Protein AF-A0A2I0N4T6-F1 (afdb_monomer)

Secondary structure (DSSP, 8-state):
--PPPHHHHHHHHHHHTTTTS-HHHHHHHHHHHHHHHHHHIIIIITTTEEEETTEEEE-TT----HHHHHHHHHHHHHHT-------GGG-PPPP-TT------

Structure (mmCIF, N/CA/C/O backbone):
data_AF-A0A2I0N4T6-F1
#
_entry.id   AF-A0A2I0N4T6-F1
#
loop_
_atom_site.group_PDB
_atom_site.id
_atom_site.type_symbol
_atom_site.label_atom_id
_atom_site.label_alt_id
_atom_site.label_comp_id
_atom_site.label_asym_id
_atom_site.label_entity_id
_atom_site.label_seq_id
_atom_site.pdbx_PDB_ins_code
_atom_site.Cartn_x
_atom_site.Cartn_y
_atom_site.Cartn_z
_atom_site.occupancy
_atom_site.B_iso_or_equiv
_atom_site.auth_seq_id
_atom_site.auth_comp_id
_atom_site.auth_asym_id
_atom_site.auth_atom_id
_atom_site.pdbx_PDB_model_num
ATOM 1 N N . SER A 1 1 ? -10.318 17.051 -2.026 1.00 39.97 1 SER A N 1
ATOM 2 C CA . SER A 1 1 ? -9.256 16.458 -2.857 1.00 39.97 1 SER A CA 1
ATOM 3 C C . SER A 1 1 ? -9.455 14.953 -2.867 1.00 39.97 1 SER A C 1
ATOM 5 O O . SER A 1 1 ? -9.722 14.372 -1.824 1.00 39.97 1 SER A O 1
ATOM 7 N N . THR A 1 2 ? -9.427 14.321 -4.035 1.00 54.16 2 THR A N 1
ATOM 8 C CA . THR A 1 2 ? -9.541 12.863 -4.167 1.00 54.16 2 THR A CA 1
ATOM 9 C C . THR A 1 2 ? -8.214 12.233 -3.755 1.00 54.16 2 THR A C 1
ATOM 11 O O . THR A 1 2 ? -7.197 12.399 -4.426 1.00 54.16 2 THR A O 1
ATOM 14 N N . SER A 1 3 ? -8.200 11.569 -2.601 1.00 59.16 3 SER A N 1
ATOM 15 C CA . SER A 1 3 ? -7.043 10.821 -2.113 1.00 59.16 3 SER A CA 1
ATOM 16 C C . SER A 1 3 ? -6.736 9.676 -3.076 1.00 59.16 3 SER A C 1
ATOM 18 O O . SER A 1 3 ? -7.569 8.787 -3.252 1.00 59.16 3 SER A O 1
ATOM 20 N N . LYS A 1 4 ? -5.554 9.705 -3.700 1.00 70.69 4 LYS A N 1
ATOM 21 C CA . LYS A 1 4 ? -5.084 8.630 -4.579 1.00 70.69 4 LYS A CA 1
ATOM 22 C C . LYS A 1 4 ? -4.503 7.488 -3.749 1.00 70.69 4 LYS A C 1
ATOM 24 O O . LYS A 1 4 ? -3.759 7.734 -2.801 1.00 70.69 4 LYS A O 1
ATOM 29 N N . THR A 1 5 ? -4.827 6.247 -4.097 1.00 73.44 5 THR A N 1
ATOM 30 C CA . THR A 1 5 ? -4.226 5.061 -3.461 1.00 73.44 5 THR A CA 1
ATOM 31 C C . THR A 1 5 ? -2.790 4.843 -3.957 1.00 73.44 5 THR A C 1
ATOM 33 O O . THR A 1 5 ? -2.411 5.369 -5.005 1.00 73.44 5 THR A O 1
ATOM 36 N N . ALA A 1 6 ? -1.972 4.054 -3.246 1.00 72.06 6 ALA A N 1
ATOM 37 C CA . ALA A 1 6 ? -0.619 3.735 -3.727 1.00 72.06 6 ALA A CA 1
ATOM 38 C C . ALA A 1 6 ? -0.657 3.005 -5.078 1.00 72.06 6 ALA A C 1
ATOM 40 O O . ALA A 1 6 ? 0.148 3.308 -5.951 1.00 72.06 6 ALA A O 1
ATOM 41 N N . PHE A 1 7 ? -1.655 2.141 -5.290 1.00 73.25 7 PHE A N 1
ATOM 42 C CA . PHE A 1 7 ? -1.943 1.547 -6.595 1.00 73.25 7 PHE A CA 1
ATOM 43 C C . PHE A 1 7 ? -2.137 2.615 -7.684 1.00 73.25 7 PHE A C 1
ATOM 45 O O . PHE A 1 7 ? -1.478 2.564 -8.716 1.00 73.25 7 PHE A O 1
ATOM 52 N N . GLN A 1 8 ? -2.967 3.633 -7.432 1.00 75.50 8 GLN A N 1
ATOM 53 C CA . GLN A 1 8 ? -3.204 4.721 -8.388 1.00 75.50 8 GLN A CA 1
ATOM 54 C C . GLN A 1 8 ? -1.965 5.599 -8.611 1.00 75.50 8 GLN A C 1
ATOM 56 O O . GLN A 1 8 ? -1.775 6.130 -9.704 1.00 75.50 8 GLN A O 1
ATOM 61 N N . LEU A 1 9 ? -1.113 5.787 -7.600 1.00 78.00 9 LEU A N 1
ATOM 62 C CA . LEU A 1 9 ? 0.157 6.504 -7.758 1.00 78.00 9 LEU A CA 1
ATOM 63 C C . LEU A 1 9 ? 1.136 5.717 -8.635 1.00 78.00 9 LEU A C 1
ATOM 65 O O . LEU A 1 9 ? 1.738 6.295 -9.538 1.00 78.00 9 LEU A O 1
ATOM 69 N N . VAL A 1 10 ? 1.241 4.406 -8.411 1.00 79.19 10 VAL A N 1
ATOM 70 C CA . VAL A 1 10 ? 2.053 3.495 -9.230 1.00 79.19 10 VAL A CA 1
ATOM 71 C C . VAL A 1 10 ? 1.523 3.442 -10.657 1.00 79.19 10 VAL A C 1
ATOM 73 O O . VAL A 1 10 ? 2.296 3.543 -11.601 1.00 79.19 10 VAL A O 1
ATOM 76 N N . GLU A 1 11 ? 0.208 3.367 -10.835 1.00 76.81 11 GLU A N 1
ATOM 77 C CA . GLU A 1 11 ? -0.433 3.407 -12.145 1.00 76.81 11 GLU A CA 1
ATOM 78 C C . GLU A 1 11 ? -0.103 4.689 -12.915 1.00 76.81 11 GLU A C 1
ATOM 80 O O . GLU A 1 11 ? 0.412 4.599 -14.028 1.00 76.81 11 GLU A O 1
ATOM 85 N N . ASN A 1 12 ? -0.297 5.859 -12.299 1.00 79.12 12 ASN A N 1
ATOM 86 C CA . ASN A 1 12 ? 0.047 7.148 -12.909 1.00 79.12 12 ASN A CA 1
ATOM 87 C C . ASN A 1 12 ? 1.549 7.250 -13.238 1.00 79.12 12 ASN A C 1
ATOM 89 O O . ASN A 1 12 ? 1.926 7.798 -14.273 1.00 79.12 12 ASN A O 1
ATOM 93 N N . GLY A 1 13 ? 2.423 6.750 -12.358 1.00 77.31 13 GLY A N 1
ATOM 94 C CA . GLY A 1 13 ? 3.871 6.754 -12.579 1.00 77.31 13 GLY A CA 1
ATOM 95 C C . GLY A 1 13 ? 4.290 5.848 -13.737 1.00 77.31 13 GLY A C 1
ATOM 96 O O . GLY A 1 13 ? 5.081 6.247 -14.587 1.00 77.31 13 GLY A O 1
ATOM 97 N N . LEU A 1 14 ? 3.714 4.649 -13.817 1.00 79.06 14 LEU A N 1
ATOM 98 C CA . LEU A 1 14 ? 3.974 3.704 -14.899 1.00 79.06 14 LEU A CA 1
ATOM 99 C C . LEU A 1 14 ? 3.419 4.185 -16.237 1.00 79.06 14 LEU A C 1
ATOM 101 O O . LEU A 1 14 ? 4.023 3.921 -17.273 1.00 79.06 14 LEU A O 1
ATOM 105 N N . GLU A 1 15 ? 2.275 4.863 -16.249 1.00 79.25 15 GLU A N 1
ATOM 106 C CA . GLU A 1 15 ? 1.700 5.447 -17.463 1.00 79.25 15 GLU A CA 1
ATOM 107 C C . GLU A 1 15 ? 2.663 6.453 -18.110 1.00 79.25 15 GLU A C 1
ATOM 109 O O . GLU A 1 15 ? 2.914 6.371 -19.310 1.00 79.25 15 GLU A O 1
ATOM 114 N N . ARG A 1 16 ? 3.331 7.283 -17.300 1.00 77.69 16 ARG A N 1
ATOM 115 C CA . ARG A 1 16 ? 4.377 8.219 -17.759 1.00 77.69 16 ARG A CA 1
ATOM 116 C C . ARG A 1 16 ? 5.644 7.546 -18.286 1.00 77.69 16 ARG A C 1
ATOM 118 O O . ARG A 1 16 ? 6.398 8.172 -19.013 1.00 77.69 16 ARG A O 1
ATOM 125 N N . LEU A 1 17 ? 5.885 6.293 -17.910 1.00 71.25 17 LEU A N 1
ATOM 126 C CA . LEU A 1 17 ? 7.024 5.486 -18.362 1.00 71.25 17 LEU A CA 1
ATOM 127 C C . LEU A 1 17 ? 6.599 4.444 -19.410 1.00 71.25 17 LEU A C 1
ATOM 129 O O . LEU A 1 17 ? 7.296 3.452 -19.631 1.00 71.25 17 LEU A O 1
ATOM 133 N N . SER A 1 18 ? 5.421 4.621 -20.019 1.00 71.12 18 SER A N 1
ATOM 134 C CA . SER A 1 18 ? 4.836 3.645 -20.943 1.00 71.12 18 SER A CA 1
ATOM 135 C C . SER A 1 18 ? 5.673 3.359 -22.173 1.00 71.12 18 SER A C 1
ATOM 137 O O . SER A 1 18 ? 5.708 2.210 -22.604 1.00 71.12 18 SER A O 1
ATOM 139 N N . ASP A 1 19 ? 6.411 4.354 -22.638 1.00 76.06 19 ASP A N 1
ATOM 140 C CA . ASP A 1 19 ? 7.252 4.261 -23.828 1.00 76.06 19 ASP A CA 1
ATOM 141 C C . ASP A 1 19 ? 8.512 3.409 -23.587 1.00 76.06 19 ASP A C 1
ATOM 143 O O . ASP A 1 19 ? 9.166 2.966 -24.528 1.00 76.06 19 ASP A O 1
ATOM 147 N N . VAL A 1 20 ? 8.857 3.169 -22.315 1.00 74.69 20 VAL A N 1
ATOM 148 C CA . VAL A 1 20 ? 10.132 2.565 -21.893 1.00 74.69 20 VAL A CA 1
ATOM 149 C C . VAL A 1 20 ? 9.929 1.205 -21.215 1.00 74.69 20 VAL A C 1
ATOM 151 O O . VAL A 1 20 ? 10.829 0.365 -21.209 1.00 74.69 20 VAL A O 1
ATOM 154 N N . ILE A 1 21 ? 8.745 0.949 -20.650 1.00 73.06 21 ILE A N 1
ATOM 155 C CA . ILE A 1 21 ? 8.462 -0.249 -19.852 1.00 73.06 21 ILE A CA 1
ATOM 156 C C . ILE A 1 21 ? 7.427 -1.132 -20.551 1.00 73.06 21 ILE A C 1
ATOM 158 O O . ILE A 1 21 ? 6.305 -0.706 -20.826 1.00 73.06 21 ILE A O 1
ATOM 162 N N . LYS A 1 22 ? 7.778 -2.410 -20.746 1.00 80.94 22 LYS A N 1
ATOM 163 C CA . LYS A 1 22 ? 6.878 -3.436 -21.293 1.00 80.94 22 LYS A CA 1
ATOM 164 C C . LYS A 1 22 ? 5.587 -3.546 -20.475 1.00 80.94 22 LYS A C 1
ATOM 166 O O . LYS A 1 22 ? 5.615 -3.533 -19.243 1.00 80.94 22 LYS A O 1
ATOM 171 N N . LEU A 1 23 ? 4.466 -3.747 -21.169 1.00 77.56 23 LEU A N 1
ATOM 172 C CA . LEU A 1 23 ? 3.140 -3.890 -20.559 1.00 77.56 23 LEU A CA 1
ATOM 173 C C . LEU A 1 23 ? 3.098 -4.987 -19.481 1.00 77.56 23 LEU A C 1
ATOM 175 O O . LEU A 1 23 ? 2.519 -4.787 -18.419 1.00 77.56 23 LEU A O 1
ATOM 179 N N . GLU A 1 24 ? 3.772 -6.111 -19.715 1.00 78.25 24 GLU A N 1
ATOM 180 C CA . GLU A 1 24 ? 3.855 -7.233 -18.771 1.00 78.25 24 GLU A CA 1
ATOM 181 C C . GLU A 1 24 ? 4.506 -6.833 -17.439 1.00 78.25 24 GLU A C 1
ATOM 183 O O . GLU A 1 24 ? 3.984 -7.152 -16.372 1.00 78.25 24 GLU A O 1
ATOM 188 N N . ALA A 1 25 ? 5.601 -6.068 -17.490 1.00 75.00 25 ALA A N 1
ATOM 189 C CA . ALA A 1 25 ? 6.297 -5.587 -16.298 1.00 75.00 25 ALA A CA 1
ATOM 190 C C . ALA A 1 25 ? 5.438 -4.590 -15.505 1.00 75.00 25 ALA A C 1
ATOM 192 O O . ALA A 1 25 ? 5.442 -4.603 -14.274 1.00 75.00 25 ALA A O 1
ATOM 193 N N . LYS A 1 26 ? 4.640 -3.767 -16.198 1.00 74.50 26 LYS A N 1
ATOM 194 C CA . LYS A 1 26 ? 3.663 -2.883 -15.549 1.00 74.50 26 LYS A CA 1
ATOM 195 C C . LYS A 1 26 ? 2.585 -3.667 -14.817 1.00 74.50 26 LYS A C 1
ATOM 197 O O . LYS A 1 26 ? 2.280 -3.353 -13.670 1.00 74.50 26 LYS A O 1
ATOM 202 N N . THR A 1 27 ? 2.003 -4.664 -15.478 1.00 77.31 27 THR A N 1
ATOM 203 C CA . THR A 1 27 ? 0.949 -5.502 -14.897 1.00 77.31 27 THR A CA 1
ATOM 204 C C . THR A 1 27 ? 1.469 -6.261 -13.682 1.00 77.31 27 THR A C 1
ATOM 206 O O . THR A 1 27 ? 0.829 -6.231 -12.633 1.00 77.31 27 THR A O 1
ATOM 209 N N . ALA A 1 28 ? 2.660 -6.855 -13.782 1.00 78.50 28 ALA A N 1
ATOM 210 C CA . ALA A 1 28 ? 3.303 -7.543 -12.669 1.00 78.50 28 ALA A CA 1
ATOM 211 C C . ALA A 1 28 ? 3.549 -6.606 -11.473 1.00 78.50 28 ALA A C 1
ATOM 213 O O . ALA A 1 28 ? 3.210 -6.956 -10.343 1.00 78.50 28 ALA A O 1
ATOM 214 N N . LEU A 1 29 ? 4.063 -5.390 -11.706 1.00 76.38 29 LEU A N 1
ATOM 215 C CA . LEU A 1 29 ? 4.294 -4.428 -10.625 1.00 76.38 29 LEU A CA 1
ATOM 216 C C . LEU A 1 29 ? 2.981 -3.965 -9.976 1.00 76.38 29 LEU A C 1
ATOM 218 O O . LEU A 1 29 ? 2.897 -3.881 -8.752 1.00 76.38 29 LEU A O 1
ATOM 222 N N . LYS A 1 30 ? 1.937 -3.707 -10.774 1.00 77.62 30 LYS A N 1
ATOM 223 C CA . LYS A 1 30 ? 0.603 -3.361 -10.260 1.00 77.62 30 LYS A CA 1
ATOM 224 C C . LYS A 1 30 ? 0.049 -4.461 -9.352 1.00 77.62 30 LYS A C 1
ATOM 226 O O . LYS A 1 30 ? -0.384 -4.159 -8.244 1.00 77.62 30 LYS A O 1
ATOM 231 N N . GLN A 1 31 ? 0.123 -5.718 -9.789 1.00 80.19 31 GLN A N 1
ATOM 232 C CA . GLN A 1 31 ? -0.339 -6.872 -9.011 1.00 80.19 31 GLN A CA 1
ATOM 233 C C . GLN A 1 31 ? 0.456 -7.053 -7.714 1.00 80.19 31 GLN A C 1
ATOM 235 O O . GLN A 1 31 ? -0.132 -7.311 -6.666 1.00 80.19 31 GLN A O 1
ATOM 240 N N . GLN A 1 32 ? 1.779 -6.874 -7.753 1.00 81.31 32 GLN A N 1
ATOM 241 C CA . GLN A 1 32 ? 2.612 -6.936 -6.549 1.00 81.31 32 GLN A CA 1
ATOM 242 C C . GLN A 1 32 ? 2.233 -5.858 -5.534 1.00 81.31 32 GLN A C 1
ATOM 244 O O . GLN A 1 32 ? 2.105 -6.150 -4.346 1.00 81.31 32 GLN A O 1
ATOM 249 N N . VAL A 1 33 ? 2.023 -4.623 -5.995 1.00 80.75 33 VAL A N 1
ATOM 250 C CA . VAL A 1 33 ? 1.621 -3.508 -5.130 1.00 80.75 33 VAL A CA 1
ATOM 251 C C . VAL A 1 33 ? 0.234 -3.747 -4.548 1.00 80.75 33 VAL A C 1
ATOM 253 O O . VAL A 1 33 ? 0.037 -3.540 -3.354 1.00 80.75 33 VAL A O 1
ATOM 256 N N . GLU A 1 34 ? -0.718 -4.213 -5.354 1.00 81.12 34 GLU A N 1
ATOM 257 C CA . GLU A 1 34 ? -2.070 -4.5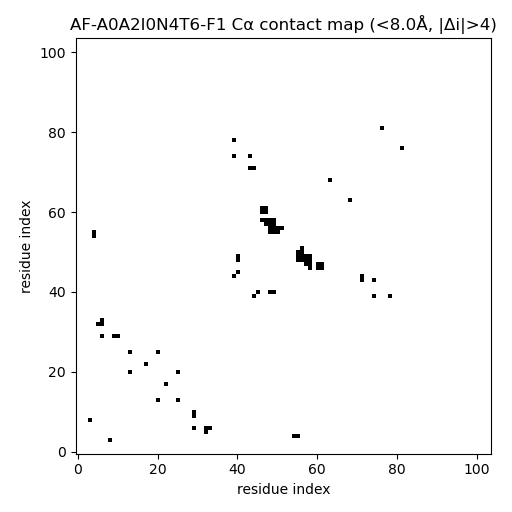31 -4.893 1.00 81.12 34 GLU A CA 1
ATOM 258 C C . GLU A 1 34 ? -2.059 -5.636 -3.829 1.00 81.12 34 GLU A C 1
ATOM 260 O O . GLU A 1 34 ? -2.639 -5.461 -2.756 1.00 81.12 34 GLU A O 1
ATOM 265 N N . TYR A 1 35 ? -1.320 -6.721 -4.072 1.00 82.62 35 TYR A N 1
ATOM 266 C CA . TYR A 1 35 ? -1.161 -7.817 -3.118 1.00 82.62 35 TYR A CA 1
ATOM 267 C C . TYR A 1 35 ? -0.510 -7.350 -1.809 1.00 82.62 35 TYR A C 1
ATOM 269 O O . TYR A 1 35 ? -1.042 -7.590 -0.725 1.00 82.62 35 TYR A O 1
ATOM 277 N N . ALA A 1 36 ? 0.612 -6.630 -1.899 1.00 81.12 36 ALA A N 1
ATOM 278 C CA . ALA A 1 36 ? 1.330 -6.132 -0.729 1.00 81.12 36 ALA A CA 1
ATOM 279 C C . ALA A 1 36 ? 0.485 -5.142 0.087 1.00 81.12 36 ALA A C 1
ATOM 281 O O . ALA A 1 36 ? 0.560 -5.123 1.315 1.00 81.12 36 ALA A O 1
ATOM 282 N N . MET A 1 37 ? -0.318 -4.311 -0.580 1.00 81.81 37 MET A N 1
ATOM 283 C CA . MET A 1 37 ? -1.213 -3.359 0.075 1.00 81.81 37 MET A CA 1
ATOM 284 C C . MET A 1 37 ? -2.396 -4.070 0.745 1.00 81.81 37 MET A C 1
ATOM 286 O O . MET A 1 37 ? -2.781 -3.708 1.857 1.00 81.81 37 MET A O 1
ATOM 290 N N . GLY A 1 38 ? -2.925 -5.121 0.111 1.00 81.81 38 GLY A N 1
ATOM 291 C CA . GLY A 1 38 ? -3.940 -5.994 0.695 1.00 81.81 38 GLY A CA 1
ATOM 292 C C . GLY A 1 38 ? -3.452 -6.691 1.967 1.00 81.81 38 GLY A C 1
ATOM 293 O O . GLY A 1 38 ? -4.166 -6.692 2.972 1.00 81.81 38 GLY A O 1
ATOM 294 N N . ASP A 1 39 ? -2.224 -7.215 1.962 1.00 84.75 39 ASP A N 1
ATOM 295 C CA . ASP A 1 39 ? -1.618 -7.861 3.133 1.00 84.75 39 ASP A CA 1
ATOM 296 C C . ASP A 1 39 ? -1.417 -6.877 4.296 1.00 84.75 39 ASP A C 1
ATOM 298 O O . ASP A 1 39 ? -1.830 -7.150 5.428 1.00 84.75 39 ASP A O 1
ATOM 302 N N . LEU A 1 40 ? -0.890 -5.680 4.002 1.00 85.19 40 LEU A N 1
ATOM 303 C CA . LEU A 1 40 ? -0.720 -4.615 4.991 1.00 85.19 40 LEU A CA 1
ATOM 304 C C . LEU A 1 40 ? -2.038 -4.285 5.699 1.00 85.19 40 LEU A C 1
ATOM 306 O O . LEU A 1 40 ? -2.097 -4.139 6.923 1.00 85.19 40 LEU A O 1
ATOM 310 N N . ILE A 1 41 ? -3.106 -4.156 4.918 1.00 84.38 41 ILE A 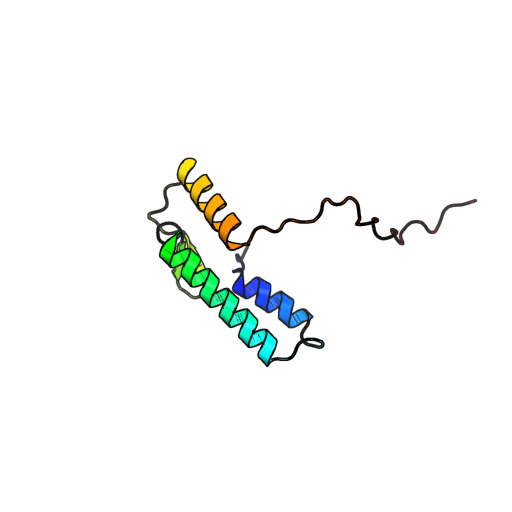N 1
ATOM 311 C CA . ILE A 1 41 ? -4.400 -3.739 5.438 1.00 84.38 41 ILE A CA 1
ATOM 312 C C . ILE A 1 41 ? -5.046 -4.865 6.221 1.00 84.38 41 ILE A C 1
ATOM 314 O O . ILE A 1 41 ? -5.471 -4.639 7.349 1.00 84.38 41 ILE A O 1
ATOM 318 N N . LYS A 1 42 ? -5.052 -6.085 5.687 1.00 84.38 42 LYS A N 1
ATOM 319 C CA . LYS A 1 42 ? -5.650 -7.236 6.362 1.00 84.38 42 LYS A CA 1
ATOM 320 C C . LYS A 1 42 ? -4.983 -7.532 7.707 1.00 84.38 42 LYS A C 1
ATOM 322 O O . LYS A 1 42 ? -5.690 -7.770 8.685 1.00 84.38 42 LYS A O 1
ATOM 327 N N . ASN A 1 43 ? -3.651 -7.498 7.761 1.00 83.38 43 ASN A N 1
ATOM 328 C CA . ASN A 1 43 ? -2.900 -7.940 8.937 1.00 83.38 43 ASN A CA 1
ATOM 329 C C . ASN A 1 43 ? -2.664 -6.829 9.965 1.00 83.38 43 ASN A C 1
ATOM 331 O O . ASN A 1 43 ? -2.585 -7.116 11.159 1.00 83.38 43 ASN A O 1
ATOM 335 N N . TYR A 1 44 ? -2.544 -5.571 9.529 1.00 82.69 44 TYR A N 1
ATOM 336 C CA . TYR A 1 44 ? -2.088 -4.494 10.411 1.00 82.69 44 TYR A CA 1
ATOM 337 C C . TYR A 1 44 ? -3.032 -3.297 10.492 1.00 82.69 44 TYR A C 1
ATOM 339 O O . TYR A 1 44 ? -3.037 -2.620 11.519 1.00 82.69 44 TYR A O 1
ATOM 347 N N . LEU A 1 45 ? -3.816 -3.012 9.447 1.00 83.88 45 LEU A N 1
ATOM 348 C CA . LEU A 1 45 ? -4.626 -1.788 9.365 1.00 83.88 45 LEU A CA 1
ATOM 349 C C . LEU A 1 45 ? -6.135 -2.044 9.248 1.00 83.88 45 LEU A C 1
ATOM 351 O O . LEU A 1 45 ? -6.870 -1.098 8.987 1.00 83.88 45 LEU A O 1
ATOM 355 N N . SER A 1 46 ? -6.617 -3.263 9.476 1.00 82.75 46 SER A N 1
ATOM 356 C CA . SER A 1 46 ? -8.024 -3.652 9.275 1.00 82.75 46 SER A CA 1
ATOM 357 C C . SER A 1 46 ? -8.993 -2.899 10.190 1.00 82.75 46 SER A C 1
ATOM 359 O O . SER A 1 46 ? -10.116 -2.585 9.805 1.00 82.75 46 SER A O 1
ATOM 361 N N . ASP A 1 47 ? -8.528 -2.508 11.376 1.00 81.19 47 ASP A N 1
ATOM 362 C CA . ASP A 1 47 ? -9.273 -1.659 12.309 1.00 81.19 47 ASP A CA 1
ATOM 363 C C . ASP A 1 47 ? -9.226 -0.166 11.957 1.00 81.19 47 ASP A C 1
ATOM 365 O O . ASP A 1 47 ? -9.887 0.643 12.611 1.00 81.19 47 ASP A O 1
ATOM 369 N N . CYS A 1 48 ? -8.431 0.218 10.957 1.00 78.81 48 CYS A N 1
ATOM 370 C CA . CYS A 1 48 ? -8.166 1.605 10.568 1.00 78.81 48 CYS A CA 1
ATOM 371 C C . CYS A 1 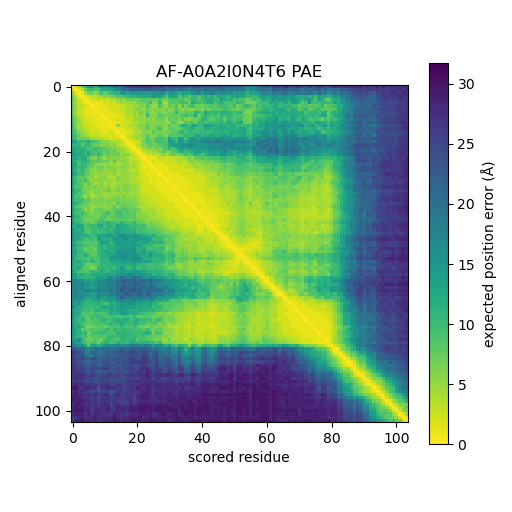48 ? -8.726 1.922 9.181 1.00 78.81 48 CYS A C 1
ATOM 373 O O . CYS A 1 48 ? -9.221 3.026 8.953 1.00 78.81 48 CYS A O 1
ATOM 375 N N . LEU A 1 49 ? -8.598 0.968 8.258 1.00 82.00 49 LEU A N 1
ATOM 376 C CA . LEU A 1 49 ? -8.903 1.090 6.845 1.00 82.00 49 LEU A CA 1
ATOM 377 C C . LEU A 1 49 ? -9.745 -0.096 6.379 1.00 82.00 49 LEU A C 1
ATOM 379 O O . LEU A 1 49 ? -9.425 -1.249 6.649 1.00 82.00 49 LEU A O 1
ATOM 383 N N . GLU A 1 50 ? -10.778 0.210 5.608 1.00 82.06 50 GLU A N 1
ATOM 384 C CA . GLU A 1 50 ? -11.551 -0.756 4.840 1.00 82.06 50 GLU A CA 1
ATOM 385 C C . GLU A 1 50 ? -11.470 -0.411 3.353 1.00 82.06 50 GLU A C 1
ATOM 387 O O . GLU A 1 50 ? -11.357 0.757 2.975 1.00 82.06 50 GLU A O 1
ATOM 392 N N . TYR A 1 51 ? -11.513 -1.427 2.495 1.00 77.81 51 TYR A N 1
ATOM 393 C CA . TYR A 1 51 ? -11.631 -1.221 1.056 1.00 77.81 51 TYR A CA 1
ATOM 394 C C . TYR A 1 51 ? -13.111 -1.215 0.674 1.00 77.81 51 TYR A C 1
ATOM 396 O O . TYR A 1 51 ? -13.794 -2.228 0.829 1.00 77.81 51 TYR A O 1
ATOM 404 N N . LYS A 1 52 ? -13.617 -0.070 0.205 1.00 78.56 52 LYS A N 1
ATOM 405 C CA . LYS A 1 52 ? -15.028 0.117 -0.152 1.00 78.56 52 LYS A CA 1
ATOM 406 C C . LYS A 1 52 ? -15.161 1.080 -1.329 1.00 78.56 52 LYS A C 1
ATOM 408 O O . LYS A 1 52 ? -14.498 2.114 -1.371 1.00 78.56 52 LYS A O 1
ATOM 413 N N . ASP A 1 53 ? -16.026 0.744 -2.282 1.00 79.31 53 ASP A N 1
ATOM 414 C CA . ASP A 1 53 ? -16.279 1.538 -3.496 1.00 79.31 53 ASP A CA 1
ATOM 415 C C . ASP A 1 53 ? -15.001 1.847 -4.306 1.00 79.31 53 ASP A C 1
ATOM 417 O O . ASP A 1 53 ? -14.805 2.962 -4.787 1.00 79.31 53 ASP A O 1
ATOM 421 N N . GLY A 1 54 ? -14.083 0.880 -4.409 1.00 72.44 54 GLY A N 1
ATOM 422 C CA . GLY A 1 54 ? -12.839 1.041 -5.170 1.00 72.44 54 GLY A CA 1
ATOM 423 C C . GLY A 1 54 ? -11.764 1.904 -4.493 1.00 72.44 54 GLY A C 1
ATOM 424 O O . GLY A 1 54 ? -10.735 2.191 -5.107 1.00 72.44 54 GLY A O 1
ATOM 425 N N . ALA A 1 55 ? -11.964 2.319 -3.239 1.00 72.25 55 ALA A N 1
ATOM 426 C CA . ALA A 1 55 ? -11.016 3.138 -2.492 1.00 72.25 55 ALA A CA 1
ATOM 427 C C . ALA A 1 55 ? -10.838 2.650 -1.048 1.00 72.25 55 ALA A C 1
ATOM 429 O O . ALA A 1 55 ? -11.742 2.080 -0.438 1.00 72.25 55 ALA A O 1
ATOM 430 N N . TYR A 1 56 ? -9.667 2.923 -0.473 1.00 76.38 56 TYR A N 1
ATOM 431 C CA . TYR A 1 56 ? -9.442 2.718 0.955 1.00 76.38 56 TYR A CA 1
ATOM 432 C C . TYR A 1 56 ? -10.063 3.864 1.751 1.00 76.38 56 TYR A C 1
ATOM 434 O O . TYR A 1 56 ? -9.744 5.033 1.522 1.00 76.38 56 TYR A O 1
ATOM 442 N N . ARG A 1 57 ? -10.951 3.531 2.687 1.00 79.69 57 ARG A N 1
ATOM 443 C CA . ARG A 1 57 ? -11.645 4.480 3.562 1.00 79.69 57 ARG A CA 1
ATOM 444 C C . ARG A 1 57 ? -11.338 4.185 5.017 1.00 79.69 57 ARG A C 1
ATOM 446 O O . ARG A 1 57 ? -11.074 3.047 5.388 1.00 79.69 57 ARG A O 1
ATOM 453 N N . ARG A 1 58 ? -11.380 5.224 5.849 1.00 79.31 58 ARG A N 1
ATOM 454 C CA . ARG A 1 58 ? -11.243 5.074 7.299 1.00 79.31 58 ARG A CA 1
ATOM 455 C C . ARG A 1 58 ? -12.463 4.332 7.852 1.00 79.31 58 ARG A C 1
ATOM 457 O O . ARG A 1 58 ? -13.587 4.691 7.519 1.00 79.31 58 ARG A O 1
ATOM 464 N N . THR A 1 59 ? -12.238 3.361 8.729 1.00 80.69 59 THR A N 1
ATOM 465 C CA . THR A 1 59 ? -13.314 2.660 9.444 1.00 80.69 59 THR A CA 1
ATOM 466 C C . THR A 1 59 ? -13.947 3.563 10.510 1.00 80.69 59 THR A C 1
ATOM 468 O O . THR A 1 59 ? -13.268 4.355 11.167 1.00 80.69 59 THR A O 1
ATOM 471 N N . GLU A 1 60 ? -15.245 3.405 10.771 1.00 73.38 60 GLU A N 1
ATOM 472 C CA . GLU A 1 60 ? -15.935 4.128 11.860 1.00 73.38 60 GLU A CA 1
ATOM 473 C C . GLU A 1 60 ? -15.407 3.752 13.256 1.00 73.38 60 GLU A C 1
ATOM 475 O O . GLU A 1 60 ? -15.504 4.521 14.213 1.00 73.38 60 GLU A O 1
ATOM 480 N N . LYS A 1 61 ? -14.789 2.571 13.372 1.00 68.25 61 LYS A N 1
ATOM 481 C CA . LYS A 1 61 ? -14.162 2.065 14.601 1.00 68.25 61 LYS A CA 1
ATOM 482 C C . LYS A 1 61 ? -12.853 2.782 14.941 1.00 68.25 61 LYS A C 1
ATOM 484 O O . LYS A 1 61 ? -12.345 2.642 16.059 1.00 68.25 61 LYS A O 1
ATOM 489 N N . TRP A 1 62 ? -12.290 3.541 14.003 1.00 68.75 62 TRP A N 1
ATOM 490 C CA . TRP A 1 62 ? -11.050 4.260 14.223 1.00 68.75 62 TRP A CA 1
ATOM 491 C C . TRP A 1 62 ? -11.261 5.481 15.123 1.00 68.75 62 TRP A C 1
ATOM 493 O O . TRP A 1 62 ? -11.650 6.562 14.679 1.00 68.75 62 TRP A O 1
ATOM 503 N N . LYS A 1 63 ? -10.919 5.332 16.405 1.00 69.75 63 LYS A N 1
ATOM 504 C CA . LYS A 1 63 ? -10.717 6.465 17.314 1.00 69.75 63 LYS A CA 1
ATOM 505 C C . LYS A 1 63 ? -9.258 6.899 17.261 1.00 69.75 63 LYS A C 1
ATOM 507 O O . LYS A 1 63 ? -8.354 6.103 17.520 1.00 69.75 63 LYS A O 1
ATOM 512 N N . GLN A 1 64 ? -9.035 8.168 16.930 1.00 67.81 64 GLN A N 1
ATOM 513 C CA . GLN A 1 64 ? -7.703 8.756 16.880 1.00 67.81 64 GLN A CA 1
ATOM 514 C C . GLN A 1 64 ? -7.086 8.741 18.284 1.00 67.81 64 GLN A C 1
ATOM 516 O O . GLN A 1 64 ? -7.500 9.479 19.171 1.00 67.81 64 GLN A O 1
ATOM 521 N N . HIS A 1 65 ? -6.102 7.867 18.477 1.00 76.75 65 HIS A N 1
ATOM 522 C CA . HIS A 1 65 ? -5.336 7.735 19.710 1.00 76.75 65 HIS A CA 1
ATOM 523 C C . HIS A 1 65 ? -3.850 7.739 19.353 1.00 76.75 65 HIS A C 1
ATOM 525 O O . HIS A 1 65 ? -3.452 7.043 18.419 1.00 76.75 65 HIS A O 1
ATOM 531 N N . HIS A 1 66 ? -3.028 8.493 20.088 1.00 72.12 66 HIS A N 1
ATOM 532 C CA . HIS A 1 66 ? -1.617 8.726 19.745 1.00 72.12 66 HIS A CA 1
ATOM 533 C C . HIS A 1 66 ? -0.853 7.412 19.498 1.00 72.12 66 HIS A C 1
ATOM 535 O O . HIS A 1 66 ? -0.325 7.206 18.410 1.00 72.12 66 HIS A O 1
ATOM 541 N N . LYS A 1 67 ? -0.956 6.450 20.425 1.00 77.19 67 LYS A N 1
ATOM 542 C CA . LYS A 1 67 ? -0.336 5.117 20.284 1.00 77.19 67 LYS A CA 1
ATOM 543 C C . LYS A 1 67 ? -0.776 4.345 19.035 1.00 77.19 67 LYS A C 1
ATOM 545 O O . LYS A 1 67 ? -0.004 3.581 18.468 1.00 77.19 67 LYS A O 1
ATOM 550 N N . ARG A 1 68 ? -2.029 4.521 18.598 1.00 76.00 68 ARG A N 1
ATOM 551 C CA . ARG A 1 68 ? -2.513 3.871 17.374 1.00 76.00 68 ARG A CA 1
ATOM 552 C C . ARG A 1 68 ? -1.949 4.553 16.129 1.00 76.00 68 ARG A C 1
ATOM 554 O O . ARG A 1 68 ? -1.631 3.860 15.174 1.00 76.00 68 ARG A O 1
ATOM 561 N N . MET A 1 69 ? -1.792 5.879 16.131 1.00 79.62 69 MET A N 1
ATOM 562 C CA . MET A 1 69 ? -1.137 6.580 15.019 1.00 79.62 69 MET A CA 1
ATOM 563 C C . MET A 1 69 ? 0.337 6.192 14.891 1.00 79.62 69 MET A C 1
ATOM 565 O O . MET A 1 69 ? 0.793 5.944 13.779 1.00 79.62 69 MET A O 1
ATOM 569 N N . GLU A 1 70 ? 1.053 6.060 16.009 1.00 83.00 70 GLU A N 1
ATOM 570 C CA . GLU A 1 70 ? 2.433 5.556 16.024 1.00 83.00 70 GLU A CA 1
ATOM 571 C C . GLU A 1 70 ? 2.519 4.130 15.468 1.00 83.00 70 GLU A C 1
ATOM 573 O O . GLU A 1 70 ? 3.368 3.848 14.624 1.00 83.00 70 GLU A O 1
ATOM 578 N N . TYR A 1 71 ? 1.600 3.247 15.872 1.00 83.81 71 TYR A N 1
ATOM 579 C CA . TYR A 1 71 ? 1.525 1.881 15.353 1.00 83.81 71 TYR A CA 1
ATOM 580 C C . TYR A 1 71 ? 1.295 1.846 13.835 1.00 83.81 71 TYR A C 1
ATOM 582 O O . TYR A 1 71 ? 2.037 1.182 13.110 1.00 83.81 71 TYR A O 1
ATOM 590 N N . VAL A 1 72 ? 0.317 2.610 13.337 1.00 82.62 72 VAL A N 1
ATOM 591 C CA . VAL A 1 72 ? 0.037 2.721 11.896 1.00 82.62 72 VAL A CA 1
ATOM 592 C C . VAL A 1 72 ? 1.254 3.261 11.143 1.00 82.62 72 VAL A C 1
ATOM 594 O O . VAL A 1 72 ? 1.638 2.702 10.118 1.00 82.62 72 VAL A O 1
ATOM 597 N N . ALA A 1 73 ? 1.904 4.305 11.665 1.00 82.00 73 ALA A N 1
ATOM 598 C CA . ALA A 1 73 ? 3.105 4.876 11.062 1.00 82.00 73 ALA A CA 1
ATOM 599 C C . ALA A 1 73 ? 4.275 3.877 11.034 1.00 82.00 73 ALA A C 1
ATOM 601 O O . ALA A 1 73 ? 4.995 3.813 10.037 1.00 82.00 73 ALA A O 1
ATOM 602 N N . SER A 1 74 ? 4.446 3.071 12.088 1.00 83.62 74 SER A N 1
ATOM 603 C CA . SER A 1 74 ? 5.463 2.014 12.139 1.00 83.62 74 SER A CA 1
ATOM 604 C C . SER A 1 74 ? 5.218 0.959 11.066 1.00 83.62 74 SER A C 1
ATOM 606 O O . SER A 1 74 ? 6.131 0.618 10.320 1.00 83.62 74 SER A O 1
ATOM 608 N N . LYS A 1 75 ? 3.974 0.486 10.930 1.00 85.06 75 LYS A N 1
ATOM 609 C CA . L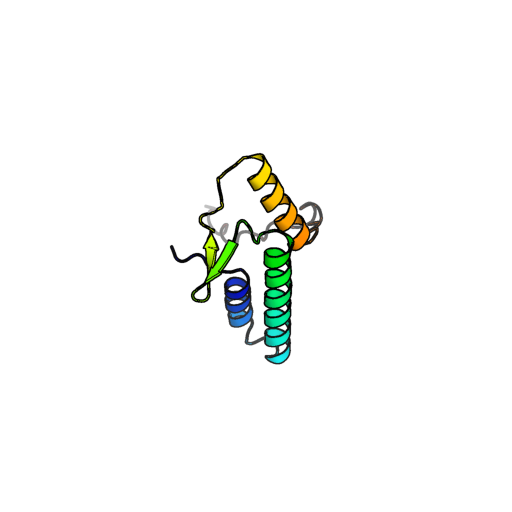YS A 1 75 ? 3.621 -0.543 9.943 1.00 85.06 75 LYS A CA 1
ATOM 610 C C . LYS A 1 75 ? 3.729 -0.051 8.509 1.00 85.06 75 LYS A C 1
ATOM 612 O O . LYS A 1 75 ? 4.212 -0.786 7.655 1.00 85.06 75 LYS A O 1
ATOM 617 N N . LEU A 1 76 ? 3.384 1.209 8.257 1.00 81.88 76 LEU A N 1
ATOM 618 C CA . LEU A 1 76 ? 3.613 1.840 6.956 1.00 81.88 76 LEU A CA 1
ATOM 619 C C . LEU A 1 76 ? 5.108 1.977 6.634 1.00 81.88 76 LEU A C 1
ATOM 621 O O . LEU A 1 76 ? 5.500 1.728 5.498 1.00 81.88 76 LEU A O 1
ATOM 625 N N . LYS A 1 77 ? 5.948 2.332 7.617 1.00 81.94 77 LYS A N 1
ATOM 626 C CA . LYS A 1 77 ? 7.411 2.384 7.444 1.00 81.94 77 LYS A CA 1
ATOM 627 C C . LYS A 1 77 ? 8.015 1.010 7.168 1.00 81.94 77 LYS A C 1
ATOM 629 O O . LYS A 1 77 ? 8.861 0.895 6.292 1.00 81.94 77 LYS A O 1
ATOM 634 N N . GLU A 1 78 ? 7.593 -0.014 7.904 1.00 82.00 78 GLU A N 1
ATOM 635 C CA . GLU A 1 78 ? 8.024 -1.398 7.673 1.00 82.00 78 GLU A CA 1
ATOM 636 C C . GLU A 1 78 ? 7.634 -1.864 6.264 1.00 82.00 78 GLU A C 1
ATOM 638 O O . GLU A 1 78 ? 8.456 -2.436 5.552 1.00 82.00 78 GLU A O 1
ATOM 643 N N . TRP A 1 79 ? 6.404 -1.561 5.842 1.00 78.94 79 TRP A N 1
ATOM 644 C CA . TRP A 1 79 ? 5.872 -1.943 4.536 1.00 78.94 79 TRP A CA 1
ATOM 645 C C . TRP A 1 79 ? 6.534 -1.230 3.357 1.00 78.94 79 TRP A C 1
ATOM 647 O O . TRP A 1 79 ? 6.815 -1.862 2.344 1.00 78.94 79 TRP A O 1
ATOM 657 N N . ALA A 1 80 ? 6.837 0.064 3.489 1.00 74.56 80 ALA A N 1
ATOM 658 C CA . ALA A 1 80 ? 7.581 0.812 2.473 1.00 74.56 80 ALA A CA 1
ATOM 659 C C . ALA A 1 80 ? 9.028 0.301 2.287 1.00 74.56 80 ALA A C 1
ATOM 661 O O . ALA A 1 80 ? 9.742 0.777 1.405 1.00 74.56 80 ALA A O 1
ATOM 662 N N . GLY A 1 81 ? 9.455 -0.662 3.113 1.00 68.81 81 GLY A N 1
ATOM 663 C CA . GLY A 1 81 ? 10.824 -1.130 3.211 1.00 68.81 81 GLY A CA 1
ATOM 664 C C . GLY A 1 81 ? 11.700 -0.119 3.947 1.00 68.81 81 GLY A C 1
ATOM 665 O O . GLY A 1 81 ? 11.414 1.079 4.013 1.00 68.81 81 GLY A O 1
ATOM 666 N N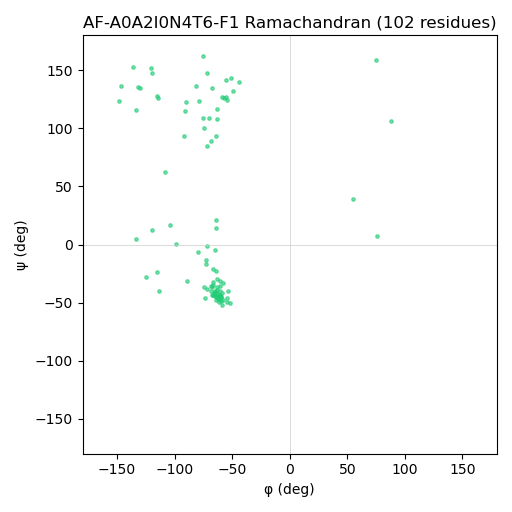 . LYS A 1 82 ? 12.829 -0.587 4.489 1.00 49.12 82 LYS A N 1
ATOM 667 C CA . LYS A 1 82 ? 13.925 0.324 4.829 1.00 49.12 82 LYS A CA 1
ATOM 668 C C . LYS A 1 82 ? 14.424 0.931 3.522 1.00 49.12 82 LYS A C 1
ATOM 670 O O . LYS A 1 82 ? 15.301 0.362 2.878 1.00 49.12 82 LYS A O 1
ATOM 675 N N . VAL A 1 83 ? 13.901 2.091 3.137 1.00 45.38 83 VAL A N 1
ATOM 676 C CA . VAL A 1 83 ? 14.647 2.964 2.239 1.00 45.38 83 VAL A CA 1
ATOM 677 C C . VAL A 1 83 ? 15.782 3.534 3.076 1.00 45.38 83 VAL A C 1
ATOM 679 O O . VAL A 1 83 ? 15.668 4.592 3.692 1.00 45.38 83 VAL A O 1
ATOM 682 N N . THR A 1 84 ? 16.872 2.776 3.170 1.00 42.22 84 THR A N 1
ATOM 683 C CA . THR A 1 84 ? 18.163 3.372 3.473 1.00 42.22 84 THR A CA 1
ATOM 684 C C . THR A 1 84 ? 18.502 4.189 2.239 1.00 42.22 84 THR A C 1
ATOM 686 O O . THR A 1 84 ? 19.074 3.676 1.281 1.00 42.22 84 THR A O 1
ATOM 689 N N . TYR A 1 85 ? 18.074 5.450 2.216 1.00 44.12 85 TYR A N 1
ATOM 690 C CA . TYR A 1 85 ? 18.730 6.402 1.340 1.00 44.12 85 TYR A CA 1
ATOM 691 C C . TYR A 1 85 ? 20.198 6.403 1.780 1.00 44.12 85 TYR A C 1
ATOM 693 O O . TYR A 1 85 ? 20.446 6.547 2.985 1.00 44.12 85 TYR A O 1
ATOM 701 N N . PRO A 1 86 ? 21.175 6.198 0.879 1.00 44.16 86 PRO A N 1
ATOM 702 C CA . PRO A 1 86 ? 22.523 6.619 1.214 1.00 44.16 86 PRO A CA 1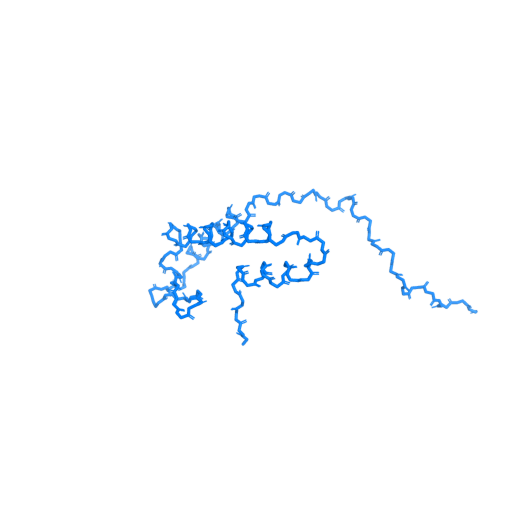
ATOM 703 C C . PRO A 1 86 ? 22.437 8.085 1.679 1.00 44.16 86 PRO A C 1
ATOM 705 O O . PRO A 1 86 ? 21.593 8.830 1.160 1.00 44.16 86 PRO A O 1
ATOM 708 N N . PRO A 1 87 ? 23.232 8.499 2.683 1.00 48.50 87 PRO A N 1
ATOM 709 C CA . PRO A 1 87 ? 23.337 9.904 3.047 1.00 48.50 87 PRO A CA 1
ATOM 710 C C . PRO A 1 87 ? 23.468 10.740 1.773 1.00 48.50 87 PRO A C 1
ATOM 712 O O . PRO A 1 87 ? 24.156 10.333 0.836 1.00 48.50 87 PRO A O 1
ATOM 715 N N . LEU A 1 88 ? 22.806 11.895 1.722 1.00 47.88 88 LEU A N 1
ATOM 716 C CA . LEU A 1 88 ? 22.822 12.825 0.582 1.00 47.88 88 LEU A CA 1
ATOM 717 C C . LEU A 1 88 ? 24.218 13.432 0.303 1.00 47.88 88 LEU A C 1
ATOM 719 O O . LEU A 1 88 ? 24.326 14.463 -0.344 1.00 47.88 88 LEU A O 1
ATOM 723 N N . GLU A 1 89 ? 25.293 12.797 0.762 1.00 52.38 89 GLU A N 1
ATOM 724 C CA . GLU A 1 89 ? 26.692 13.188 0.583 1.00 52.38 89 GLU A CA 1
ATOM 725 C C . GLU A 1 89 ? 27.201 12.977 -0.855 1.00 52.38 89 GLU A C 1
ATOM 727 O O . GLU A 1 89 ? 28.345 13.306 -1.145 1.00 52.38 89 GLU A O 1
ATOM 732 N N . GLY A 1 90 ? 26.371 12.452 -1.766 1.00 47.47 90 GLY A N 1
ATOM 733 C CA . GLY A 1 90 ? 26.755 12.182 -3.159 1.00 47.47 90 GLY A CA 1
ATOM 734 C C . GLY A 1 90 ? 25.768 12.648 -4.231 1.00 47.47 90 GLY A C 1
ATOM 735 O O . GLY A 1 90 ? 25.988 12.362 -5.404 1.00 47.47 90 GLY A O 1
ATOM 736 N N . PHE A 1 91 ? 24.683 13.339 -3.868 1.00 46.25 91 PHE A N 1
ATOM 737 C CA . PHE A 1 91 ? 23.866 14.041 -4.860 1.00 46.25 91 PHE A CA 1
ATOM 738 C C . PHE A 1 91 ? 24.401 15.464 -4.971 1.00 46.25 91 PHE A C 1
ATOM 740 O O . PHE A 1 91 ? 24.009 16.340 -4.200 1.00 46.25 91 PHE A O 1
ATOM 747 N N . GLU A 1 92 ? 25.313 15.693 -5.920 1.00 53.75 92 GLU A N 1
ATOM 748 C CA . GLU A 1 92 ? 25.591 17.063 -6.342 1.00 53.75 92 GLU A CA 1
ATOM 749 C C . GLU A 1 92 ? 24.262 17.678 -6.810 1.00 53.75 92 GLU A C 1
ATOM 751 O O . GLU A 1 92 ? 23.555 17.060 -7.618 1.00 53.75 92 GLU A O 1
ATOM 756 N N . PRO A 1 93 ? 23.853 18.841 -6.268 1.00 50.94 93 PRO A N 1
ATOM 757 C CA . PRO A 1 93 ? 22.669 19.519 -6.763 1.00 50.94 93 PRO A CA 1
ATOM 758 C C . PRO A 1 93 ? 22.858 19.743 -8.262 1.00 50.94 93 PRO A C 1
ATOM 760 O O . PRO A 1 93 ? 23.889 20.268 -8.683 1.00 50.94 93 PRO A O 1
ATOM 763 N N . MET A 1 94 ? 21.877 19.311 -9.066 1.00 48.00 94 MET A N 1
ATOM 764 C CA . MET A 1 94 ? 21.884 19.592 -10.501 1.00 48.00 94 MET A CA 1
ATOM 765 C C . MET A 1 94 ? 22.151 21.088 -10.697 1.00 48.00 94 MET A C 1
ATOM 767 O O . MET A 1 94 ? 21.513 21.894 -10.007 1.00 48.00 94 MET A O 1
ATOM 771 N N . PRO A 1 95 ? 23.082 21.467 -11.591 1.00 52.97 95 PRO A N 1
ATOM 772 C CA . PRO A 1 95 ? 23.345 22.865 -11.861 1.00 52.97 95 PRO A CA 1
ATOM 773 C C . PRO A 1 95 ? 22.027 23.524 -12.248 1.00 52.97 95 PRO A C 1
ATOM 775 O O . PRO A 1 95 ? 21.296 23.060 -13.124 1.00 52.97 95 PRO A O 1
ATOM 778 N N . ASN A 1 96 ? 21.691 24.573 -11.512 1.00 51.88 96 ASN A N 1
ATOM 779 C CA . ASN A 1 96 ? 20.495 25.343 -11.760 1.00 51.88 96 ASN A CA 1
ATOM 780 C C . ASN A 1 96 ? 20.748 26.105 -13.071 1.00 51.88 96 ASN A C 1
ATOM 782 O O . ASN A 1 96 ? 21.537 27.047 -13.080 1.00 51.88 96 ASN A O 1
ATOM 786 N N . ASP A 1 97 ? 20.086 25.738 -14.172 1.00 54.06 97 ASP A N 1
ATOM 787 C CA . ASP A 1 97 ? 20.199 26.424 -15.479 1.00 54.06 97 ASP A CA 1
ATOM 788 C C . ASP A 1 97 ? 19.678 27.885 -15.459 1.00 54.06 97 ASP A C 1
ATOM 790 O O . ASP A 1 97 ? 19.467 28.509 -16.497 1.00 54.06 97 ASP A O 1
ATOM 794 N N . SER A 1 98 ? 19.464 28.459 -14.271 1.00 53.50 98 SER A N 1
ATOM 795 C CA . SER A 1 98 ? 18.901 29.796 -14.062 1.00 53.50 98 SER A CA 1
ATOM 796 C C . SER A 1 98 ? 19.943 30.889 -13.798 1.00 53.50 98 SER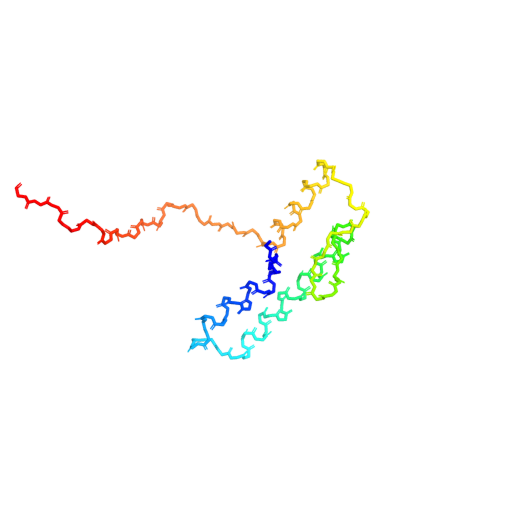 A C 1
ATOM 798 O O . SER A 1 98 ? 19.560 32.043 -13.651 1.00 53.50 98 SER A O 1
ATOM 800 N N . GLU A 1 99 ? 21.245 30.587 -13.785 1.00 49.50 99 GLU A N 1
ATOM 801 C CA . GLU A 1 99 ? 22.300 31.613 -13.706 1.00 49.50 99 GLU A CA 1
ATOM 802 C C . GLU A 1 99 ? 23.041 31.759 -15.041 1.00 49.50 99 GLU A C 1
ATOM 804 O O . GLU A 1 99 ? 24.245 31.551 -15.170 1.00 49.50 99 GLU A O 1
ATOM 809 N N . LYS A 1 100 ? 22.301 32.165 -16.074 1.00 52.91 100 LYS A N 1
ATOM 810 C CA . LYS A 1 100 ? 22.882 32.963 -17.155 1.00 52.91 100 LYS A CA 1
ATOM 811 C C . LYS A 1 100 ? 22.221 34.330 -17.135 1.00 52.91 100 LYS A C 1
ATOM 813 O O . LYS A 1 100 ? 21.005 34.410 -17.261 1.00 52.91 100 LYS A O 1
ATOM 818 N N . GLN A 1 101 ? 23.074 35.359 -17.100 1.00 50.09 101 GLN A N 1
ATOM 819 C C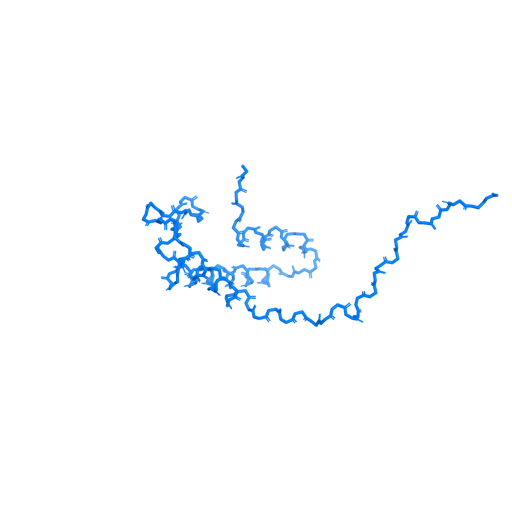A . GLN A 1 101 ? 22.797 36.801 -17.005 1.00 50.09 101 GLN A CA 1
ATOM 820 C C . GLN A 1 101 ? 22.686 37.226 -15.531 1.00 50.09 101 GLN A C 1
ATOM 822 O O . GLN A 1 101 ? 21.740 36.872 -14.849 1.00 50.09 101 GLN A O 1
ATOM 827 N N . ILE A 1 102 ? 23.668 37.919 -14.949 1.00 45.09 102 ILE A N 1
ATOM 828 C CA . ILE A 1 102 ? 24.043 39.295 -15.295 1.00 45.09 102 ILE A CA 1
ATOM 829 C C . ILE A 1 102 ? 25.557 39.512 -15.086 1.00 45.09 102 ILE A C 1
ATOM 831 O O . ILE A 1 102 ? 26.058 39.381 -13.975 1.00 45.09 102 ILE A O 1
ATOM 835 N N . THR A 1 103 ? 26.263 39.936 -16.134 1.00 43.16 103 THR A N 1
ATOM 836 C CA . THR A 1 103 ? 27.487 40.744 -16.015 1.00 43.16 103 THR A CA 1
ATOM 837 C C . THR A 1 103 ? 27.376 41.889 -17.009 1.00 43.16 103 THR A C 1
ATOM 839 O O . THR A 1 103 ? 27.321 41.634 -18.211 1.00 43.16 103 THR A O 1
ATOM 842 N N . ASN A 1 104 ? 27.327 43.114 -16.496 1.00 42.62 104 ASN A N 1
ATOM 843 C CA . ASN A 1 104 ? 27.817 44.331 -17.139 1.00 42.62 104 ASN A CA 1
ATOM 844 C C . ASN A 1 104 ? 28.428 45.195 -16.040 1.00 42.62 104 ASN A C 1
ATOM 846 O O . ASN A 1 104 ? 27.768 45.313 -14.983 1.00 42.62 104 ASN A O 1
#

Solvent-accessible surface area (backbone atoms only — not comparable to full-atom values): 6677 Å² total; per-residue (Å²): 133,86,84,75,50,74,61,54,50,50,50,56,54,49,60,76,39,49,94,80,48,59,69,67,60,52,54,51,51,51,51,51,49,48,52,54,51,49,51,49,31,68,75,73,29,54,67,44,38,42,82,56,95,94,40,80,40,75,36,92,79,49,70,95,42,74,72,56,53,54,50,53,52,50,53,50,46,59,69,72,40,86,76,74,69,74,73,77,87,76,65,74,76,75,82,70,8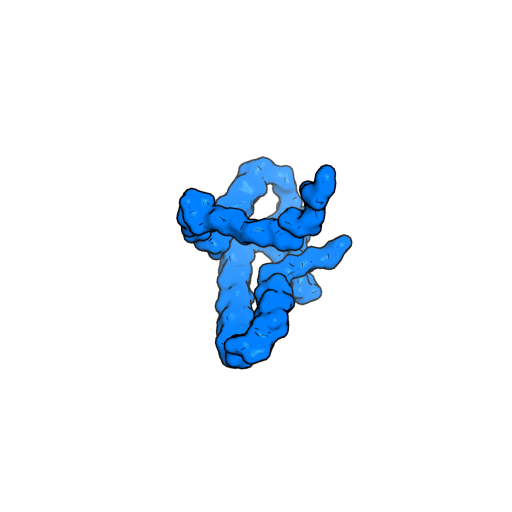8,76,80,73,83,90,86,133

pLDDT: mean 70.8, std 13.46, range [39.97, 85.19]

Foldseek 3Di:
DDDADPLRVLVVVVVVCVVPDDPVVSVVVSVVVVVLVVCLCVPQNVQAWDCDPNDIDGDPSDDDDPVSVVSNVVSVCVSVPPPPPPPPPPPDPDPDPPPDDDDD

Radius of gyration: 19.78 Å; Cα contacts (8 Å, |Δi|>4): 42; chains: 1; bounding box: 44×52×44 Å

Nearest PDB structures (foldseek):
  6nr9-assembly1_6  TM=2.637E-01  e=5.463E+00  Homo sapiens

Sequence (104 aa):
STSKTAFQLVENGLERLSDVIKLEAKTALKQQVEYAMGDLIKNYLSDCLEYKDGAYRRTEKWKQHHKRMEYVASKLKEWAGKVTYPPLEGFEPMPNDSEKQITN

Mean predicted aligned error: 13.71 Å